Protein AF-R0KQN3-F1 (afdb_monomer)

Foldseek 3Di:
DDDDDDDDDDDDDDDDDDDDDDDDDDDDDPDPDPDPDPDPPPVVVVVVVVVLLVVLVVCLVVLLVCLVVVPPVSVLVLLVDPSNLNNLVVDALVSLQSLLLSLLVCCPPPSNVSSVVSNVSRPVSDPPVPVSVVSNVVPDDPVVVVVVVVVVVVVVVVVVVVVVVVPDDDPDDDD

Organism: Nosema bombycis (strain CQ1 / CVCC 102059) (NCBI:txid578461)

Radius of gyration: 32.46 Å; Cα contacts (8 Å, |Δi|>4): 77; chains: 1; bounding box: 78×90×65 Å

Sequence (175 aa):
MIITQSPLPKTTPYSTFPTYPLPQTLYSTPRPPLSKYGRPTKKTKLQKNANKLEQAKSTLSFLIHSIEKKDKSYISEFLCSTSKMFTLKLLNDSQLNSLGLILVDFLDQPLRIQAIEVLKGIPFHFKNKNVFYDSLKTRVVDISKLLYLKGKLDYLKMTRMNLEKKKEPKVVINE

Mean predicted aligned error: 17.7 Å

Solvent-accessible surface area (backbone atoms only — not comparable to full-atom values): 11134 Å² total; per-residue (Å²): 140,83,85,82,81,82,83,82,85,82,83,78,81,83,83,80,78,85,84,77,82,80,86,89,74,92,77,93,68,86,76,76,82,93,76,86,74,82,71,80,53,72,67,61,60,53,53,55,50,51,56,35,46,54,57,17,59,73,47,38,66,60,50,52,53,27,51,76,69,63,38,62,69,62,50,53,55,46,55,70,41,94,32,42,74,54,33,56,74,72,53,52,53,71,56,50,43,53,43,49,59,55,39,59,66,32,58,85,39,97,56,21,67,44,32,50,57,53,50,70,74,44,72,91,50,49,87,63,54,63,67,54,50,53,60,49,57,78,65,63,69,63,60,67,61,52,52,51,51,50,50,54,53,52,50,52,53,53,52,50,54,57,54,56,69,72,62,66,79,81,80,78,82,82,132

Secondary structure (DSSP, 8-state):
----PPPPPPPPPPPPPP-PPPP------PPPP--SS-PPPHHHHHHHHHHHHHHHHHHHHHHHHHHHHT-HHHHHHHHH-TTHHHHHTTS-HHHHHHHHHHHHHGGGSTTHHHHHHHHHHSGGG-S-HHHHHHHHHTT---HHHHHHHHHHHHHHHHHHHHHHGGG--------

pLDDT: mean 73.42, std 16.5, range [42.75, 93.44]

Structure (mmCIF, N/CA/C/O backbone):
data_AF-R0KQN3-F1
#
_entry.id   AF-R0KQN3-F1
#
loop_
_atom_site.group_PDB
_atom_site.id
_atom_site.type_symbol
_atom_site.label_atom_id
_atom_site.label_alt_id
_atom_site.label_comp_id
_atom_site.label_asym_id
_atom_site.label_entity_id
_atom_site.label_seq_id
_atom_site.pdbx_PDB_ins_code
_atom_site.Cartn_x
_atom_site.Cartn_y
_atom_site.Cartn_z
_atom_site.occupancy
_atom_site.B_iso_or_equiv
_atom_site.auth_seq_id
_atom_site.auth_comp_id
_atom_site.auth_asym_id
_atom_site.auth_atom_id
_atom_site.pdbx_PDB_model_num
ATOM 1 N N . MET A 1 1 ? 59.937 -50.076 -15.106 1.00 44.56 1 MET A N 1
ATOM 2 C CA . MET A 1 1 ? 59.138 -48.865 -14.823 1.00 44.56 1 MET A CA 1
ATOM 3 C C . MET A 1 1 ? 59.570 -48.334 -13.470 1.00 44.56 1 MET A C 1
ATOM 5 O O . MET A 1 1 ? 59.281 -48.963 -12.464 1.00 44.56 1 MET A O 1
ATOM 9 N N . ILE A 1 2 ? 60.363 -47.265 -13.461 1.00 44.47 2 ILE A N 1
ATOM 10 C CA . ILE A 1 2 ? 60.906 -46.654 -12.243 1.00 44.47 2 ILE A CA 1
ATOM 11 C C . ILE A 1 2 ? 60.006 -45.461 -11.918 1.00 44.47 2 ILE A C 1
ATOM 13 O O . ILE A 1 2 ? 59.868 -44.558 -12.738 1.00 44.47 2 ILE A O 1
ATOM 17 N N . ILE A 1 3 ? 59.348 -45.498 -10.759 1.00 45.25 3 ILE A N 1
ATOM 18 C CA . ILE A 1 3 ? 58.466 -44.433 -10.275 1.00 45.25 3 ILE A CA 1
ATOM 19 C C . ILE A 1 3 ? 59.346 -43.403 -9.562 1.00 45.25 3 ILE A C 1
ATOM 21 O O . ILE A 1 3 ? 59.789 -43.618 -8.437 1.00 45.25 3 ILE A O 1
ATOM 25 N N . THR A 1 4 ? 59.628 -42.292 -10.234 1.00 44.94 4 THR A N 1
ATOM 26 C CA . THR A 1 4 ? 60.283 -41.117 -9.651 1.00 44.94 4 THR A CA 1
ATOM 27 C C . THR A 1 4 ? 59.285 -40.361 -8.774 1.00 44.94 4 THR A C 1
ATOM 29 O O . THR A 1 4 ? 58.346 -39.755 -9.288 1.00 44.94 4 THR A O 1
ATOM 32 N N . GLN A 1 5 ? 59.475 -40.402 -7.454 1.00 47.34 5 GLN A N 1
ATOM 33 C CA . GLN A 1 5 ? 58.756 -39.545 -6.509 1.00 47.34 5 GLN A CA 1
ATOM 34 C C . GLN A 1 5 ? 59.439 -38.173 -6.436 1.00 47.34 5 GLN A C 1
ATOM 36 O O . GLN A 1 5 ? 60.619 -38.073 -6.105 1.00 47.34 5 GLN A O 1
ATOM 41 N N . SER A 1 6 ? 58.692 -37.118 -6.754 1.00 51.62 6 SER A N 1
ATOM 42 C CA . SER A 1 6 ? 59.126 -35.724 -6.616 1.00 51.62 6 SER A CA 1
ATOM 43 C C . SER A 1 6 ? 59.082 -35.287 -5.142 1.00 51.62 6 SER A C 1
ATOM 45 O O . SER A 1 6 ? 58.077 -35.544 -4.477 1.00 51.62 6 SER A O 1
ATOM 47 N N . PRO A 1 7 ? 60.109 -34.603 -4.606 1.00 54.81 7 PRO A N 1
ATOM 48 C CA . PRO A 1 7 ? 60.093 -34.131 -3.223 1.00 54.81 7 PRO A CA 1
ATOM 49 C C . PRO A 1 7 ? 59.235 -32.863 -3.042 1.00 54.81 7 PRO A C 1
ATOM 51 O O . PRO A 1 7 ? 59.267 -31.948 -3.866 1.00 54.81 7 PRO A O 1
ATOM 54 N N . LEU A 1 8 ? 58.488 -32.810 -1.932 1.00 51.44 8 LEU A N 1
ATOM 55 C CA . LEU A 1 8 ? 57.678 -31.665 -1.489 1.00 51.44 8 LEU A CA 1
ATOM 56 C C . LEU A 1 8 ? 58.532 -30.397 -1.244 1.00 51.44 8 LEU A C 1
ATOM 58 O O . LEU A 1 8 ? 59.645 -30.502 -0.718 1.00 51.44 8 LEU A O 1
ATOM 62 N N . PRO A 1 9 ? 58.006 -29.189 -1.530 1.00 50.91 9 PRO A N 1
ATOM 63 C CA . PRO A 1 9 ? 58.701 -27.938 -1.250 1.00 50.91 9 PRO A CA 1
ATOM 64 C C . PRO A 1 9 ? 58.710 -27.605 0.251 1.00 50.91 9 PRO A C 1
ATOM 66 O O . PRO A 1 9 ? 57.702 -27.706 0.949 1.00 50.91 9 PRO A O 1
ATOM 69 N N . LYS A 1 10 ? 59.883 -27.181 0.732 1.00 48.69 10 LYS A N 1
ATOM 70 C CA . LYS A 1 10 ? 60.152 -26.752 2.110 1.00 48.69 10 LYS A CA 1
ATOM 71 C C . LYS A 1 10 ? 59.425 -25.436 2.418 1.00 48.69 10 LYS A C 1
ATOM 73 O O . LYS A 1 10 ? 59.572 -24.462 1.685 1.00 48.69 10 LYS A O 1
ATOM 78 N N . THR A 1 11 ? 58.683 -25.400 3.521 1.00 50.06 11 THR A N 1
ATOM 79 C CA . THR A 1 11 ? 58.037 -24.199 4.070 1.00 50.06 11 THR A CA 1
ATOM 80 C C . THR A 1 11 ? 59.083 -23.221 4.607 1.00 50.06 11 THR A C 1
ATOM 82 O O . THR A 1 11 ? 59.872 -23.578 5.483 1.00 50.06 11 THR A O 1
ATOM 85 N N . THR A 1 12 ? 59.087 -21.989 4.105 1.00 51.38 12 THR A N 1
ATOM 86 C CA . THR A 1 12 ? 59.878 -20.876 4.646 1.00 51.38 12 THR A CA 1
ATOM 87 C C . THR A 1 12 ? 59.243 -20.330 5.934 1.00 51.38 12 THR A C 1
ATOM 89 O O . THR A 1 12 ? 58.015 -20.259 6.025 1.00 51.38 12 THR A O 1
ATOM 92 N N . PRO A 1 13 ? 60.036 -19.944 6.951 1.00 45.69 13 PRO A N 1
ATOM 93 C CA . PRO A 1 13 ? 59.510 -19.319 8.158 1.00 45.69 13 PRO A CA 1
ATOM 94 C C . PRO A 1 13 ? 59.089 -17.867 7.890 1.00 45.69 13 PRO A C 1
ATOM 96 O O . PRO A 1 13 ? 59.694 -17.155 7.089 1.00 45.69 13 PRO A O 1
ATOM 99 N N . TYR A 1 14 ? 58.020 -17.461 8.572 1.00 46.28 14 TYR A N 1
ATOM 100 C CA . TYR A 1 14 ? 57.364 -16.162 8.481 1.00 46.28 14 TYR A CA 1
ATOM 101 C C . TYR A 1 14 ? 58.333 -14.976 8.607 1.00 46.28 14 TYR A C 1
ATOM 103 O O . TYR A 1 14 ? 59.143 -14.899 9.526 1.00 46.28 14 TYR A O 1
ATOM 111 N N . SER A 1 15 ? 58.175 -14.032 7.679 1.00 44.94 15 SER A N 1
ATOM 112 C CA . SER A 1 15 ? 58.822 -12.722 7.642 1.00 44.94 15 SER A CA 1
ATOM 113 C C . SER A 1 15 ? 58.489 -11.897 8.888 1.00 44.94 15 SER A C 1
ATOM 115 O O . SER A 1 15 ? 57.332 -11.558 9.133 1.00 44.94 15 SER A O 1
ATOM 117 N N . THR A 1 16 ? 59.520 -11.532 9.643 1.00 52.59 16 THR A N 1
ATOM 118 C CA . THR A 1 16 ? 59.481 -10.597 10.771 1.00 52.59 16 THR A CA 1
ATOM 119 C C . THR A 1 16 ? 59.145 -9.188 10.268 1.00 52.59 16 THR A C 1
ATOM 121 O O . THR A 1 16 ? 59.894 -8.614 9.480 1.00 52.59 16 THR A O 1
ATOM 124 N N . PHE A 1 17 ? 58.022 -8.611 10.702 1.00 46.03 17 PHE A N 1
ATOM 125 C CA . PHE A 1 17 ? 57.720 -7.195 10.463 1.00 46.03 17 PHE A CA 1
ATOM 126 C C . PHE A 1 17 ? 58.589 -6.312 11.380 1.00 46.03 17 PHE A C 1
ATOM 128 O O . PHE A 1 17 ? 58.683 -6.612 12.572 1.00 46.03 17 PHE A O 1
ATOM 135 N N . PRO A 1 18 ? 59.202 -5.220 10.888 1.00 45.56 18 PRO A N 1
ATOM 136 C CA . PRO A 1 18 ? 59.882 -4.269 11.758 1.00 45.56 18 PRO A CA 1
ATOM 137 C C . PRO A 1 18 ? 58.861 -3.424 12.537 1.00 45.56 18 PRO A C 1
ATOM 139 O O . PRO A 1 18 ? 58.017 -2.740 11.957 1.00 45.56 18 PRO A O 1
ATOM 142 N N . THR A 1 19 ? 58.952 -3.459 13.867 1.00 47.12 19 THR A N 1
ATOM 143 C CA . THR A 1 19 ? 58.223 -2.564 14.776 1.00 47.12 19 THR A CA 1
ATOM 144 C C . THR A 1 19 ? 58.870 -1.182 14.742 1.00 47.12 19 THR A C 1
ATOM 146 O O . THR A 1 19 ? 59.984 -1.005 15.231 1.00 47.12 19 THR A O 1
ATOM 149 N N . TYR A 1 20 ? 58.178 -0.189 14.187 1.00 54.19 20 TYR A N 1
ATOM 150 C CA . TYR A 1 20 ? 58.594 1.210 14.291 1.00 54.19 20 TYR A CA 1
ATOM 151 C C . TYR A 1 20 ? 58.134 1.799 15.635 1.00 54.19 20 TYR A C 1
ATOM 153 O O . TYR A 1 20 ? 56.967 1.622 15.998 1.00 54.19 20 TYR A O 1
ATOM 161 N N . PRO A 1 21 ? 58.989 2.520 16.381 1.00 50.16 21 PRO A N 1
ATOM 162 C CA . PRO A 1 21 ? 58.546 3.257 17.556 1.00 50.16 21 PRO A CA 1
ATOM 163 C C . PRO A 1 21 ? 57.739 4.494 17.129 1.00 50.16 21 PRO A C 1
ATOM 165 O O . PRO A 1 21 ? 58.134 5.226 16.221 1.00 50.16 21 PRO A O 1
ATOM 168 N N . LEU A 1 22 ? 56.602 4.732 17.790 1.00 53.69 22 LEU A N 1
ATOM 169 C CA . LEU A 1 22 ? 55.802 5.943 17.589 1.00 53.69 22 LEU A CA 1
ATOM 170 C C . LEU A 1 22 ? 56.561 7.186 18.099 1.00 53.69 22 LEU A C 1
ATOM 172 O O . LEU A 1 22 ? 57.018 7.175 19.246 1.00 53.69 22 LEU A O 1
ATOM 176 N N . PRO A 1 23 ? 56.641 8.283 17.322 1.00 42.75 23 PRO A N 1
ATOM 177 C CA . PRO A 1 23 ? 57.197 9.542 17.804 1.00 42.75 23 PRO A CA 1
ATOM 178 C C . PRO A 1 23 ? 56.279 10.173 18.859 1.00 42.75 23 PRO A C 1
ATOM 180 O O . PRO A 1 23 ? 55.103 10.434 18.603 1.00 42.75 23 PRO A O 1
ATOM 183 N N . GLN A 1 24 ? 56.824 10.452 20.041 1.00 53.06 24 GLN A N 1
ATOM 184 C CA . GLN A 1 24 ? 56.185 11.287 21.055 1.00 53.06 24 GLN A CA 1
ATOM 185 C C . GLN A 1 24 ? 56.569 12.751 20.825 1.00 53.06 24 GLN A C 1
ATOM 187 O O . GLN A 1 24 ? 57.583 13.207 21.344 1.00 53.06 24 GLN A O 1
ATOM 192 N N . THR A 1 25 ? 55.759 13.510 20.084 1.00 48.34 25 THR A N 1
ATOM 193 C CA . THR A 1 25 ? 55.840 14.980 20.103 1.00 48.34 25 THR A CA 1
ATOM 194 C C . THR A 1 25 ? 54.455 15.634 20.119 1.00 48.34 25 THR A C 1
ATOM 196 O O . THR A 1 25 ? 53.719 15.688 19.140 1.00 48.34 25 THR A O 1
ATOM 199 N N . LEU A 1 26 ? 54.102 16.093 21.321 1.00 48.09 26 LEU A N 1
ATOM 200 C CA . LEU A 1 26 ? 53.519 17.396 21.660 1.00 48.09 26 LEU A CA 1
ATOM 201 C C . LEU A 1 26 ? 52.944 18.244 20.507 1.00 48.09 26 LEU A C 1
ATOM 203 O O . LEU A 1 26 ? 53.679 18.999 19.884 1.00 48.09 26 LEU A O 1
ATOM 207 N N . TYR A 1 27 ? 51.613 18.279 20.389 1.00 47.81 27 TYR A N 1
ATOM 208 C CA . TYR A 1 27 ? 50.883 19.527 20.131 1.00 47.81 27 TYR A CA 1
ATOM 209 C C . TYR A 1 27 ? 49.600 19.564 20.966 1.00 47.81 27 TYR A C 1
ATOM 211 O O . TYR A 1 27 ? 48.569 18.981 20.633 1.00 47.81 27 TYR A O 1
ATOM 219 N N . SER A 1 28 ? 49.690 20.293 22.077 1.00 53.44 28 SER A N 1
ATOM 220 C CA . SER A 1 28 ? 48.554 20.866 22.788 1.00 53.44 28 SER A CA 1
ATOM 221 C C . SER A 1 28 ? 47.890 21.882 21.851 1.00 53.44 28 SER A C 1
ATOM 223 O O . SER A 1 28 ? 48.387 22.993 21.672 1.00 53.44 28 SER A O 1
ATOM 225 N N . THR A 1 29 ? 46.774 21.501 21.238 1.00 59.06 29 THR A N 1
ATOM 226 C CA . THR A 1 29 ? 45.811 22.456 20.683 1.00 59.06 29 THR A CA 1
ATOM 227 C C . THR A 1 29 ? 44.556 22.403 21.553 1.00 59.06 29 THR A C 1
ATOM 229 O O . THR A 1 29 ? 44.010 21.315 21.763 1.00 59.06 29 THR A O 1
ATOM 232 N N . PRO A 1 30 ? 44.097 23.532 22.125 1.00 57.56 30 PRO A N 1
ATOM 233 C CA . PRO A 1 30 ? 42.879 23.537 22.916 1.00 57.56 30 PRO A CA 1
ATOM 234 C C . PRO A 1 30 ? 41.704 23.159 22.016 1.00 57.56 30 PRO A C 1
ATOM 236 O O . PRO A 1 30 ? 41.389 23.827 21.031 1.00 57.56 30 PRO A O 1
ATOM 239 N N . ARG A 1 31 ? 41.068 22.037 22.356 1.00 57.47 31 ARG A N 1
ATOM 240 C CA . ARG A 1 31 ? 39.866 21.542 21.692 1.00 57.47 31 ARG A CA 1
ATOM 241 C C . ARG A 1 31 ? 38.774 22.612 21.839 1.00 57.47 31 ARG A C 1
ATOM 243 O O . ARG A 1 31 ? 38.462 22.973 22.976 1.00 57.47 31 ARG A O 1
ATOM 250 N N . PRO A 1 32 ? 38.177 23.128 20.751 1.00 56.91 32 PRO A N 1
ATOM 251 C CA . PRO A 1 32 ? 37.078 24.074 20.876 1.00 56.91 32 PRO A CA 1
ATOM 252 C C . PRO A 1 32 ? 35.914 23.410 21.634 1.00 56.91 32 PRO A C 1
ATOM 254 O O . PRO A 1 32 ? 35.665 22.212 21.442 1.00 56.91 32 PRO A O 1
ATOM 257 N N . PRO A 1 33 ? 35.197 24.142 22.506 1.00 55.44 33 PRO A N 1
ATOM 258 C CA . PRO A 1 33 ? 34.088 23.576 23.256 1.00 55.44 33 PRO A CA 1
ATOM 259 C C . PRO A 1 33 ? 33.000 23.083 22.295 1.00 55.44 33 PRO A C 1
ATOM 261 O O . PRO A 1 33 ? 32.442 23.835 21.494 1.00 55.44 33 PRO A O 1
ATOM 264 N N . LEU A 1 34 ? 32.685 21.792 22.394 1.00 55.81 34 LEU A N 1
ATOM 265 C CA . LEU A 1 34 ? 31.550 21.136 21.744 1.00 55.81 34 LEU A CA 1
ATOM 266 C C . LEU A 1 34 ? 30.230 21.655 22.350 1.00 55.81 34 LEU A C 1
ATOM 268 O O . LEU A 1 34 ? 29.584 20.948 23.117 1.00 55.81 34 LEU A O 1
ATOM 272 N N . SER A 1 35 ? 29.815 22.888 22.045 1.00 56.53 35 SER A N 1
ATOM 273 C CA . SER A 1 35 ? 28.540 23.439 22.550 1.00 56.53 35 SER A CA 1
ATOM 274 C C . SER A 1 35 ? 27.641 24.106 21.504 1.00 56.53 35 SER A C 1
ATOM 276 O O . SER A 1 35 ? 26.707 24.816 21.865 1.00 56.53 35 SER A O 1
ATOM 278 N N . LYS A 1 36 ? 27.832 23.836 20.204 1.00 52.47 36 LYS A N 1
ATOM 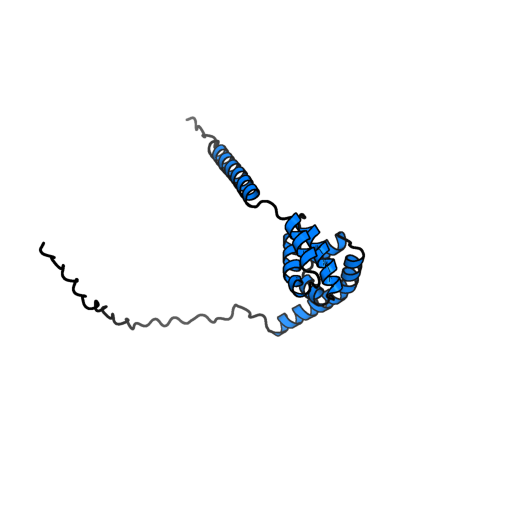279 C CA . LYS A 1 36 ? 26.934 24.345 19.139 1.00 52.47 36 LYS A CA 1
ATOM 280 C C . LYS A 1 36 ? 26.079 23.302 18.415 1.00 52.47 36 LYS A C 1
ATOM 282 O O . LYS A 1 36 ? 25.416 23.635 17.440 1.00 52.47 36 LYS A O 1
ATOM 287 N N . TYR A 1 37 ? 25.986 22.081 18.936 1.00 52.69 37 TYR A N 1
ATOM 288 C CA . TYR A 1 37 ? 24.944 21.140 18.520 1.00 52.69 37 TYR A CA 1
ATOM 289 C C . TYR A 1 37 ? 23.978 20.934 19.679 1.00 52.69 37 TYR A C 1
ATOM 291 O O . TYR A 1 37 ? 24.197 20.095 20.552 1.00 52.69 37 TYR A O 1
ATOM 299 N N . GLY A 1 38 ? 22.917 21.742 19.708 1.00 46.56 38 GLY A N 1
ATOM 300 C CA . GLY A 1 38 ? 21.814 21.568 20.642 1.00 46.56 38 GLY A CA 1
ATOM 301 C C . GLY A 1 38 ? 21.238 20.163 20.498 1.00 46.56 38 GLY A C 1
ATOM 302 O O . GLY A 1 38 ? 20.501 19.868 19.559 1.00 46.56 38 GLY A O 1
ATOM 303 N N . ARG A 1 39 ? 21.591 19.270 21.426 1.00 46.50 39 ARG A N 1
ATOM 304 C CA . ARG A 1 39 ? 20.954 17.962 21.559 1.00 46.50 39 ARG A CA 1
ATOM 305 C C . ARG A 1 39 ? 19.479 18.240 21.858 1.00 46.50 39 ARG A C 1
ATOM 307 O O . ARG A 1 39 ? 19.208 18.851 22.892 1.00 46.50 39 ARG A O 1
ATOM 314 N N . PRO A 1 40 ? 18.519 17.830 21.009 1.00 49.59 40 PRO A N 1
ATOM 315 C CA . PRO A 1 40 ? 17.113 18.032 21.320 1.00 49.59 40 PRO A CA 1
ATOM 316 C C . PRO A 1 40 ? 16.832 17.346 22.655 1.00 49.59 40 PRO A C 1
ATOM 318 O O . PRO A 1 40 ? 17.065 16.141 22.810 1.00 49.59 40 PRO A O 1
ATOM 321 N N . THR A 1 41 ? 16.415 18.134 23.644 1.00 53.12 41 THR A N 1
ATOM 322 C CA . THR A 1 41 ? 16.169 17.651 24.999 1.00 53.12 41 THR A CA 1
ATOM 323 C C . THR A 1 41 ? 15.074 16.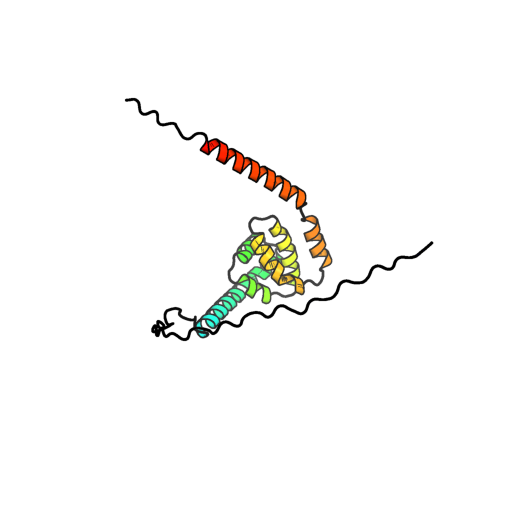584 24.939 1.00 53.12 41 THR A C 1
ATOM 325 O O . THR A 1 41 ? 14.129 16.672 24.151 1.00 53.12 41 THR A O 1
ATOM 328 N N . LYS A 1 42 ? 15.197 15.518 25.744 1.00 56.84 42 LYS A N 1
ATOM 329 C CA . LYS A 1 42 ? 14.241 14.387 25.756 1.00 56.84 42 LYS A CA 1
ATOM 330 C C . LYS A 1 42 ? 12.774 14.850 25.881 1.00 56.84 42 LYS A C 1
ATOM 332 O O . LYS A 1 42 ? 11.888 14.208 25.322 1.00 56.84 42 LYS A O 1
ATOM 337 N N . LYS A 1 43 ? 12.538 15.998 26.530 1.00 54.22 43 LYS A N 1
ATOM 338 C CA . LYS A 1 43 ? 11.222 16.636 26.689 1.00 54.22 43 LYS A CA 1
ATOM 339 C C . LYS A 1 43 ? 10.576 17.036 25.350 1.00 54.22 43 LYS A C 1
ATOM 341 O O . LYS A 1 43 ? 9.389 16.790 25.160 1.00 54.22 43 LYS A O 1
ATOM 346 N N . THR A 1 44 ? 11.341 17.546 24.380 1.00 57.78 44 THR A N 1
ATOM 347 C CA . THR A 1 44 ? 10.804 17.980 23.074 1.00 57.78 44 THR A CA 1
ATOM 348 C C . THR A 1 44 ? 10.393 16.803 22.181 1.00 57.78 44 THR A C 1
ATOM 350 O O . THR A 1 44 ? 9.477 16.930 21.372 1.00 57.78 44 THR A O 1
ATOM 353 N N . LYS A 1 45 ? 11.044 15.636 22.313 1.00 58.78 45 LYS A N 1
ATOM 354 C CA . LYS A 1 45 ? 10.671 14.418 21.563 1.00 58.78 45 LYS A CA 1
ATOM 355 C C . LYS A 1 45 ? 9.366 13.798 22.076 1.00 58.78 45 LYS A C 1
ATOM 357 O O . LYS A 1 45 ? 8.559 13.350 21.269 1.00 58.78 45 LYS A O 1
ATOM 362 N N . LEU A 1 46 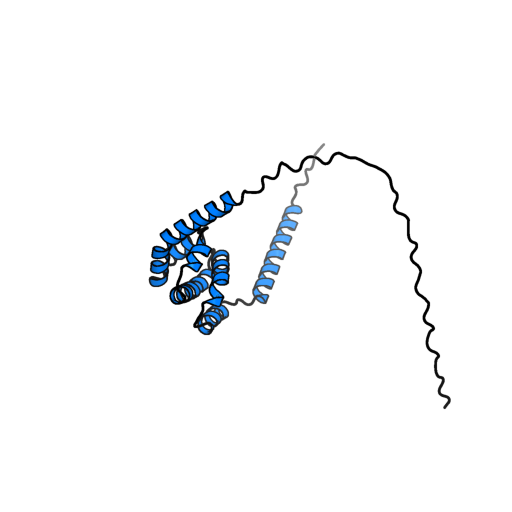? 9.148 13.810 23.392 1.00 63.25 46 LEU A N 1
ATOM 363 C CA . LEU A 1 46 ? 7.916 13.310 24.012 1.00 63.25 46 LEU A CA 1
ATOM 364 C C . LEU A 1 46 ? 6.692 14.152 23.624 1.00 63.25 46 LEU A C 1
ATOM 366 O O . LEU A 1 46 ? 5.687 13.591 23.199 1.00 63.25 46 LEU A O 1
ATOM 370 N N . GLN A 1 47 ? 6.803 15.484 23.669 1.00 63.44 47 GLN A N 1
ATOM 371 C CA . GLN A 1 47 ? 5.710 16.383 23.269 1.00 63.44 47 GLN A CA 1
ATOM 372 C C . GLN A 1 47 ? 5.339 16.234 21.785 1.00 63.44 47 GLN A C 1
ATOM 374 O O . GLN A 1 47 ? 4.162 16.164 21.442 1.00 63.44 47 GLN A O 1
ATOM 379 N N . LYS A 1 48 ? 6.334 16.094 20.894 1.00 63.03 48 LYS A N 1
ATOM 380 C CA . LYS A 1 48 ? 6.082 15.853 19.461 1.00 63.03 48 LYS A CA 1
ATOM 381 C C . LYS A 1 48 ? 5.329 14.543 19.201 1.00 63.03 48 LYS A C 1
ATOM 383 O O . LYS A 1 48 ? 4.523 14.493 18.278 1.00 63.03 48 LYS A O 1
ATOM 388 N N . ASN A 1 49 ? 5.572 13.501 19.994 1.00 68.88 49 ASN A N 1
ATOM 389 C CA . ASN A 1 49 ? 4.862 12.227 19.860 1.00 68.88 49 ASN A CA 1
ATOM 390 C C . ASN A 1 49 ? 3.436 12.293 20.424 1.00 68.88 49 ASN A C 1
ATOM 392 O O . ASN A 1 49 ? 2.538 11.709 19.827 1.00 68.88 49 ASN A O 1
ATOM 396 N N . ALA A 1 50 ? 3.218 13.034 21.515 1.00 72.00 50 ALA A N 1
ATOM 397 C CA . ALA A 1 50 ? 1.885 13.250 22.079 1.00 72.00 50 ALA A CA 1
ATOM 398 C C . ALA A 1 50 ? 0.970 13.998 21.096 1.00 72.00 50 ALA A C 1
ATOM 400 O O . ALA A 1 50 ? -0.130 13.536 20.811 1.00 72.00 50 ALA A O 1
ATOM 401 N N . ASN A 1 51 ? 1.467 15.075 20.476 1.00 77.56 51 ASN A N 1
ATOM 402 C CA . ASN A 1 51 ? 0.693 15.834 19.488 1.00 77.56 51 ASN A CA 1
ATOM 403 C C . ASN A 1 51 ? 0.319 14.978 18.265 1.00 77.56 51 ASN A C 1
ATOM 405 O O . ASN A 1 51 ? -0.802 15.055 17.770 1.00 77.56 51 ASN A O 1
ATOM 409 N N . LYS A 1 52 ? 1.235 14.116 17.799 1.00 77.00 52 LYS A N 1
ATOM 410 C CA . LYS A 1 52 ? 0.956 13.178 16.698 1.00 77.00 52 LYS A CA 1
ATOM 411 C C . LYS A 1 52 ? -0.062 12.105 17.071 1.00 77.00 52 LYS A C 1
ATOM 413 O O . LYS A 1 52 ? -0.814 11.675 16.203 1.00 77.00 52 LYS A O 1
ATOM 418 N N . LEU A 1 53 ? -0.075 11.662 18.327 1.00 80.12 53 LEU A N 1
ATOM 419 C CA . LEU A 1 53 ? -1.034 10.675 18.815 1.00 80.12 53 LEU A CA 1
ATOM 420 C C . LEU A 1 53 ? -2.443 11.267 18.917 1.00 80.12 53 LEU A C 1
ATOM 422 O O . LEU A 1 53 ? -3.394 10.629 18.483 1.00 80.12 53 LEU A O 1
ATOM 426 N N . GLU A 1 54 ? -2.579 12.489 19.429 1.00 79.94 54 GLU A N 1
ATOM 427 C CA . GLU A 1 54 ? -3.874 13.178 19.482 1.00 79.94 54 GLU A CA 1
ATOM 428 C C . GLU A 1 54 ? -4.422 13.455 18.076 1.00 79.94 54 GLU A C 1
ATOM 430 O O . GLU A 1 54 ? -5.583 13.166 17.791 1.00 79.94 54 GLU A O 1
ATOM 435 N N . GLN A 1 55 ? -3.562 13.877 17.144 1.00 79.75 55 GLN A N 1
ATOM 436 C CA . GLN A 1 55 ? -3.935 14.014 15.734 1.00 79.75 55 GLN A CA 1
ATOM 437 C C . GLN A 1 55 ? -4.303 12.668 15.079 1.00 79.75 55 GLN A C 1
ATOM 439 O O . GLN A 1 55 ? -5.162 12.604 14.200 1.00 79.75 55 GLN A O 1
ATOM 444 N N . ALA A 1 56 ? -3.661 11.570 15.485 1.00 80.00 56 ALA A N 1
ATOM 445 C CA . ALA A 1 56 ? -4.008 10.233 15.008 1.00 80.00 56 ALA A CA 1
ATOM 446 C C . ALA A 1 56 ? -5.386 9.786 15.518 1.00 80.00 56 ALA A C 1
ATOM 448 O O . ALA A 1 56 ? -6.151 9.206 14.754 1.00 80.00 56 ALA A O 1
ATOM 449 N N . LYS A 1 57 ? -5.728 10.089 16.776 1.00 82.19 57 LYS A N 1
ATOM 450 C CA . LYS A 1 57 ? -7.044 9.777 17.350 1.00 82.19 57 LYS A CA 1
ATOM 451 C C . LYS A 1 57 ? -8.166 10.571 16.687 1.00 82.19 57 LYS A C 1
ATOM 453 O O . LYS A 1 57 ? -9.203 9.991 16.384 1.00 82.19 57 LYS A O 1
ATOM 458 N N . SER A 1 58 ? -7.959 11.863 16.423 1.00 84.06 58 SER A N 1
ATOM 459 C CA . SER A 1 58 ? -8.987 12.706 15.795 1.00 84.06 58 SER A CA 1
ATOM 460 C C . SER A 1 58 ? -9.312 12.288 14.357 1.00 84.06 58 SER A C 1
ATOM 462 O O . SER A 1 58 ? -10.442 12.449 13.907 1.00 84.06 58 SER A O 1
ATOM 464 N N . THR A 1 59 ? -8.340 11.713 13.645 1.00 84.56 59 THR A N 1
ATOM 465 C CA . THR A 1 59 ? -8.488 11.262 12.249 1.00 84.56 59 THR A CA 1
ATOM 466 C C . THR A 1 59 ? -8.882 9.788 12.114 1.00 84.56 59 THR A C 1
ATOM 468 O O . THR A 1 59 ? -9.218 9.341 11.017 1.00 84.56 59 THR A O 1
ATOM 471 N N . LEU A 1 60 ? -8.880 9.027 13.214 1.00 88.81 60 LEU A N 1
ATOM 472 C CA . LEU A 1 60 ? -9.117 7.583 13.213 1.00 88.81 60 LEU A CA 1
ATOM 473 C C . LEU A 1 60 ? -10.534 7.214 12.758 1.00 88.81 60 LEU A C 1
ATOM 475 O O . LEU A 1 60 ? -10.689 6.332 11.919 1.00 88.81 60 LEU A O 1
ATOM 479 N N . SER A 1 61 ? -11.560 7.888 13.284 1.00 89.06 61 SER A N 1
ATOM 480 C CA . SER A 1 61 ? -12.965 7.604 12.948 1.00 89.06 61 SER A CA 1
ATOM 481 C C . SER A 1 61 ? -13.246 7.808 11.459 1.00 89.06 61 SER A C 1
ATOM 483 O O . SER A 1 61 ? -13.868 6.962 10.819 1.00 89.06 61 SER A O 1
ATOM 485 N N . PHE A 1 62 ? -12.713 8.888 10.886 1.00 89.44 62 PHE A N 1
ATOM 486 C CA . PHE A 1 62 ? -12.819 9.173 9.459 1.00 89.44 62 PHE A CA 1
ATOM 487 C C . PHE A 1 62 ? -12.082 8.143 8.605 1.00 89.44 62 PHE A C 1
ATOM 489 O O . PHE A 1 62 ? -12.608 7.716 7.578 1.00 89.44 62 PHE A O 1
ATOM 496 N N . LEU A 1 63 ? -10.892 7.701 9.028 1.00 90.56 63 LEU A N 1
ATOM 497 C CA . LEU A 1 63 ? -10.15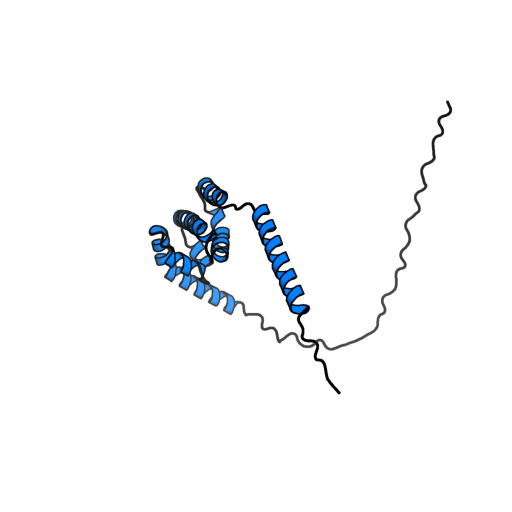7 6.655 8.320 1.00 90.56 63 LEU A CA 1
ATOM 498 C C . LEU A 1 63 ? -10.926 5.330 8.322 1.00 90.56 63 LEU A C 1
ATOM 500 O O . LEU A 1 63 ? -11.038 4.700 7.276 1.00 90.56 63 LEU A O 1
ATOM 504 N N . ILE A 1 64 ? -11.482 4.927 9.467 1.00 92.38 64 ILE A N 1
ATOM 505 C CA . ILE A 1 64 ? -12.292 3.706 9.584 1.00 92.38 64 ILE A CA 1
ATOM 506 C C . ILE A 1 64 ? -13.480 3.767 8.622 1.00 92.38 64 ILE A C 1
ATOM 508 O O . ILE A 1 64 ? -13.652 2.869 7.800 1.00 92.38 64 ILE A O 1
ATOM 512 N N . HIS A 1 65 ? -14.232 4.868 8.653 1.00 92.12 65 HIS A N 1
ATOM 513 C CA . HIS A 1 65 ? -15.368 5.082 7.757 1.00 92.12 65 HIS A CA 1
ATOM 514 C C . HIS A 1 65 ? -14.962 5.057 6.278 1.00 92.12 65 HIS A C 1
ATOM 516 O O . HIS A 1 65 ? -15.658 4.496 5.432 1.00 92.12 65 HIS A O 1
ATOM 522 N N . SER A 1 66 ? -13.798 5.621 5.957 1.00 91.12 66 SER A N 1
ATOM 523 C CA . SER A 1 66 ? -13.255 5.632 4.594 1.00 91.12 66 SER A CA 1
ATOM 524 C C . SER A 1 66 ? -12.830 4.240 4.127 1.00 91.12 66 SER A C 1
ATOM 526 O O . SER A 1 66 ? -13.013 3.908 2.959 1.00 91.12 66 SER A O 1
ATOM 528 N N . ILE A 1 67 ? -12.307 3.400 5.026 1.00 91.50 67 ILE A N 1
ATOM 529 C CA . ILE A 1 67 ? -11.988 1.996 4.737 1.00 91.50 67 ILE A CA 1
ATOM 530 C C . ILE A 1 67 ? -13.272 1.210 4.452 1.00 91.50 67 ILE A C 1
ATOM 532 O O . ILE A 1 67 ? -13.321 0.454 3.483 1.00 91.50 67 ILE A O 1
ATOM 536 N N . GLU A 1 68 ? -14.317 1.411 5.256 1.00 90.50 68 GLU A N 1
ATOM 537 C CA . GLU A 1 68 ? -15.613 0.742 5.088 1.00 90.50 68 GLU A CA 1
ATOM 538 C C . GLU A 1 68 ? -16.293 1.133 3.773 1.00 90.50 68 GLU A C 1
ATOM 540 O O . GLU A 1 68 ? -16.764 0.269 3.031 1.00 90.50 68 GLU A O 1
ATOM 545 N N . LYS A 1 69 ? -16.273 2.427 3.435 1.00 91.81 69 LYS A N 1
ATOM 546 C CA . LYS A 1 69 ? -16.816 2.944 2.172 1.00 91.81 69 LYS A CA 1
ATOM 547 C C . LYS A 1 69 ? -15.887 2.778 0.969 1.00 91.81 69 LYS A C 1
ATOM 549 O O . LYS A 1 69 ? -16.306 3.066 -0.150 1.00 91.81 69 LYS A O 1
ATOM 554 N N . LYS A 1 70 ? -14.651 2.311 1.176 1.00 87.50 70 LYS A N 1
ATOM 555 C CA . LYS A 1 70 ? -13.589 2.239 0.157 1.00 87.50 70 LYS A CA 1
ATOM 556 C C . LYS A 1 70 ? -13.341 3.585 -0.543 1.00 87.50 70 LYS A C 1
ATOM 558 O O . LYS A 1 70 ? -13.075 3.629 -1.745 1.00 87.50 70 LYS A O 1
ATOM 563 N N . ASP A 1 71 ? -13.425 4.681 0.207 1.00 90.38 71 ASP A N 1
ATOM 564 C CA . ASP A 1 71 ? -13.218 6.029 -0.319 1.00 90.38 71 ASP A CA 1
ATOM 565 C C . ASP A 1 71 ? -11.727 6.285 -0.586 1.00 90.38 71 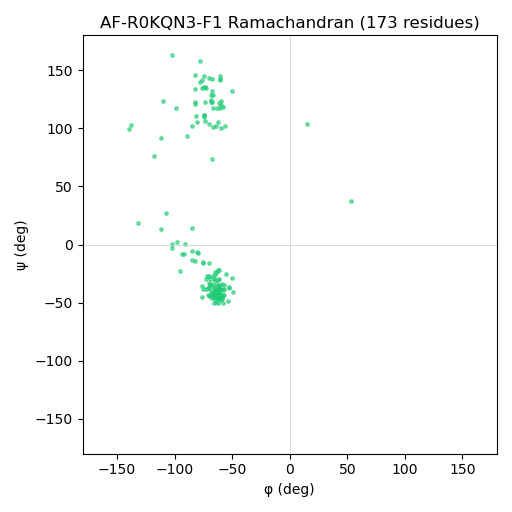ASP A C 1
ATOM 567 O O . ASP A 1 71 ? -10.917 6.468 0.327 1.00 90.38 71 ASP A O 1
ATOM 571 N N . LYS A 1 72 ? -11.355 6.300 -1.869 1.00 87.75 72 LYS A N 1
ATOM 572 C CA . LYS A 1 72 ? -9.968 6.497 -2.307 1.00 87.75 72 LYS A CA 1
ATOM 573 C C . LYS A 1 72 ? -9.467 7.921 -2.049 1.00 87.75 72 LYS A C 1
ATOM 575 O O . LYS A 1 72 ? -8.274 8.093 -1.806 1.00 87.75 72 LYS A O 1
ATOM 580 N N . SER A 1 73 ? -10.341 8.925 -2.057 1.00 88.94 73 SER A N 1
ATOM 581 C CA . SER A 1 73 ? -9.944 10.323 -1.856 1.00 88.94 73 SER A CA 1
ATOM 582 C C . SER A 1 73 ? -9.411 10.524 -0.442 1.00 88.94 73 SER A C 1
ATOM 584 O O . SER A 1 73 ? -8.284 10.981 -0.256 1.00 88.94 73 SER A O 1
ATOM 586 N N . TYR A 1 74 ? -10.157 10.064 0.559 1.00 88.62 74 TYR A N 1
ATOM 587 C CA . TYR A 1 74 ? -9.757 10.211 1.957 1.00 88.62 74 TYR A CA 1
ATOM 588 C C . TYR A 1 74 ? -8.551 9.328 2.321 1.00 88.62 74 TYR A C 1
ATOM 590 O O . TYR A 1 74 ? -7.682 9.716 3.103 1.00 88.62 74 TYR A O 1
ATOM 598 N N . ILE A 1 75 ? -8.437 8.147 1.702 1.00 90.19 75 ILE A N 1
ATOM 599 C CA . ILE A 1 75 ? -7.258 7.282 1.861 1.00 90.19 75 ILE A CA 1
ATOM 600 C C . ILE A 1 75 ? -6.008 7.948 1.271 1.00 90.19 75 ILE A C 1
ATOM 602 O O . ILE A 1 75 ? -4.928 7.850 1.856 1.00 90.19 75 ILE A O 1
ATOM 606 N N . SER A 1 76 ? -6.137 8.671 0.156 1.00 90.19 76 SER A N 1
ATOM 607 C CA . SER A 1 76 ? -5.022 9.421 -0.430 1.00 90.19 76 SER A CA 1
ATOM 608 C C . SER A 1 76 ? -4.532 10.548 0.489 1.00 90.19 76 SER A C 1
ATOM 610 O O . SER A 1 76 ? -3.324 10.724 0.664 1.00 90.19 76 SER A O 1
ATOM 612 N N . GLU A 1 77 ? -5.453 11.243 1.160 1.00 90.31 77 GLU A N 1
ATOM 613 C CA . GLU A 1 77 ? -5.132 12.263 2.158 1.00 90.31 77 GLU A CA 1
ATOM 614 C C . GLU A 1 77 ? -4.432 11.646 3.378 1.00 90.31 77 GLU A C 1
ATOM 616 O O . GLU A 1 77 ? -3.386 12.126 3.825 1.00 90.31 77 GLU A O 1
ATOM 621 N N . PHE A 1 78 ? -4.939 10.506 3.856 1.00 90.81 78 PHE A N 1
ATOM 622 C CA . PHE A 1 78 ? -4.312 9.736 4.925 1.00 90.81 78 PHE A CA 1
ATOM 623 C C . PHE A 1 78 ? -2.865 9.330 4.592 1.00 90.81 78 PHE A C 1
ATOM 625 O O . PHE A 1 78 ? -1.977 9.469 5.437 1.00 90.81 78 PHE A O 1
ATOM 632 N N . LEU A 1 79 ? -2.593 8.879 3.363 1.00 89.69 79 LEU A N 1
ATOM 633 C CA . LEU A 1 79 ? -1.246 8.486 2.923 1.00 89.69 79 LEU A CA 1
ATOM 634 C C . LEU A 1 79 ? -0.230 9.639 2.974 1.00 89.69 79 LEU A C 1
ATOM 636 O O . LEU A 1 79 ? 0.966 9.407 3.204 1.00 89.69 79 LEU A O 1
ATOM 640 N N . CYS A 1 80 ? -0.704 10.871 2.795 1.00 89.38 80 CYS A N 1
ATOM 641 C CA . CYS A 1 80 ? 0.092 12.093 2.883 1.00 89.38 80 CYS A CA 1
ATOM 642 C C . CYS A 1 80 ? 0.282 12.593 4.327 1.00 89.38 80 CYS A C 1
ATOM 644 O O . CYS A 1 80 ? 1.160 13.422 4.575 1.00 89.38 80 CYS A O 1
ATOM 646 N N . SER A 1 81 ? -0.484 12.083 5.295 1.00 88.19 81 SER A N 1
ATOM 647 C CA . SER A 1 81 ? -0.416 12.532 6.687 1.00 88.19 81 SER A CA 1
ATOM 648 C C . SER A 1 81 ? 0.902 12.162 7.380 1.00 88.19 81 SER A C 1
ATOM 650 O O . SER A 1 81 ? 1.442 11.061 7.249 1.00 88.19 81 SER A O 1
ATOM 652 N N . THR A 1 82 ? 1.399 13.068 8.226 1.00 84.31 82 THR A N 1
ATOM 653 C CA . THR A 1 82 ? 2.599 12.837 9.051 1.00 84.31 82 THR A CA 1
ATOM 654 C C . THR A 1 82 ? 2.353 11.915 10.252 1.00 84.31 82 THR A C 1
ATOM 656 O O . THR A 1 82 ? 3.315 11.405 10.839 1.00 84.31 82 THR A O 1
ATOM 659 N N . SER A 1 83 ? 1.086 11.687 10.620 1.00 85.38 83 SER A N 1
ATOM 660 C CA . SER A 1 83 ? 0.663 10.805 11.716 1.00 85.38 83 SER A CA 1
ATOM 661 C C . SER A 1 83 ? 0.241 9.407 11.242 1.00 85.38 83 SER A C 1
ATOM 663 O O . SER A 1 83 ? -0.086 8.570 12.080 1.00 85.38 83 SER A O 1
ATOM 665 N N . LYS A 1 84 ? 0.329 9.103 9.936 1.00 88.00 84 LYS A N 1
ATOM 666 C CA . LYS A 1 84 ? -0.186 7.862 9.322 1.00 88.00 84 LYS A CA 1
ATOM 667 C C . LYS A 1 84 ? 0.230 6.567 10.031 1.00 88.00 84 LYS A C 1
ATOM 669 O O . LYS A 1 84 ? -0.597 5.691 10.251 1.00 88.00 84 LYS A O 1
ATOM 674 N N . MET A 1 85 ? 1.487 6.471 10.472 1.00 86.44 85 MET A N 1
ATOM 675 C CA . MET A 1 85 ? 2.007 5.291 11.183 1.00 86.44 85 MET A CA 1
ATOM 676 C C . MET A 1 85 ? 1.471 5.151 12.610 1.00 86.44 85 MET A C 1
ATOM 678 O O . MET A 1 85 ? 1.429 4.045 13.139 1.00 86.44 85 MET A O 1
ATOM 682 N N . PHE A 1 86 ? 1.091 6.257 13.254 1.00 84.44 86 PHE A N 1
ATOM 683 C CA . PHE A 1 86 ? 0.445 6.221 14.565 1.00 84.44 86 PHE A CA 1
ATOM 684 C C . PHE A 1 86 ? -1.012 5.798 14.423 1.00 84.44 86 PHE A C 1
ATOM 686 O O . PHE A 1 86 ? -1.442 4.913 15.152 1.00 84.44 86 PHE A O 1
ATOM 693 N N . THR A 1 87 ? -1.734 6.357 13.450 1.00 85.94 87 THR A N 1
ATOM 694 C CA . THR A 1 87 ? -3.118 5.961 13.162 1.00 85.94 87 THR A CA 1
ATOM 695 C C . THR A 1 87 ? -3.204 4.493 12.747 1.00 85.94 87 THR A C 1
ATOM 697 O O . THR A 1 87 ? -4.096 3.789 13.201 1.00 85.94 87 THR A O 1
ATOM 700 N N . LEU A 1 88 ? -2.234 3.994 11.971 1.00 87.81 88 LEU A N 1
ATOM 701 C CA . LEU A 1 88 ? -2.175 2.589 11.561 1.00 87.81 88 LEU A CA 1
ATOM 702 C C . LEU A 1 88 ? -2.145 1.626 12.759 1.00 87.81 88 LEU A C 1
ATOM 704 O O . LEU A 1 88 ? -2.797 0.591 12.729 1.00 87.81 88 LEU A O 1
ATOM 708 N N . LYS A 1 89 ? -1.429 1.986 13.832 1.00 85.56 89 LYS A N 1
ATOM 709 C CA . LYS A 1 89 ? -1.334 1.178 15.061 1.00 85.56 89 LYS A CA 1
ATOM 710 C C . LYS A 1 89 ? -2.625 1.140 15.879 1.00 85.56 89 LYS A C 1
ATOM 712 O O . LYS A 1 89 ? -2.731 0.317 16.779 1.00 85.56 89 LYS A O 1
ATOM 717 N N . LEU A 1 90 ? -3.556 2.056 15.617 1.00 86.38 90 LEU A N 1
ATOM 718 C CA . LEU A 1 90 ? -4.840 2.143 16.313 1.00 86.38 90 LEU A CA 1
ATOM 719 C C . LEU A 1 90 ? -5.942 1.341 15.605 1.00 86.38 90 LEU A C 1
ATOM 721 O O . LEU A 1 90 ? -7.039 1.232 16.142 1.00 86.38 90 LEU A O 1
ATOM 725 N N . LEU A 1 91 ? -5.674 0.816 14.405 1.00 86.75 91 LEU A N 1
ATOM 726 C CA . LEU A 1 91 ? -6.639 0.035 13.638 1.00 86.75 91 LEU A CA 1
ATOM 727 C C . LEU A 1 91 ? -6.674 -1.421 14.102 1.00 86.75 91 LEU A C 1
ATOM 729 O O . LEU A 1 91 ? -5.650 -2.020 14.429 1.00 86.75 91 LEU A O 1
ATOM 733 N N . ASN A 1 92 ? -7.864 -2.010 14.038 1.00 88.19 92 ASN A N 1
ATOM 734 C CA . ASN A 1 92 ? -8.054 -3.432 14.303 1.00 88.19 92 ASN A CA 1
ATOM 735 C C . ASN A 1 92 ? -7.613 -4.275 13.094 1.00 88.19 92 ASN A C 1
ATOM 737 O O . ASN A 1 92 ? -7.671 -3.813 11.952 1.00 88.19 92 ASN A O 1
ATOM 741 N N . ASP A 1 93 ? -7.286 -5.554 13.309 1.00 84.62 93 ASP A N 1
ATOM 742 C CA . ASP A 1 93 ? -6.825 -6.467 12.245 1.00 84.62 93 ASP A CA 1
ATOM 743 C C . ASP A 1 93 ? -7.771 -6.519 11.030 1.00 84.62 93 ASP A C 1
ATOM 745 O O . ASP A 1 93 ? -7.329 -6.588 9.885 1.00 84.62 93 ASP A O 1
ATOM 749 N N . SER A 1 94 ? -9.090 -6.459 11.253 1.00 85.75 94 SER A N 1
ATOM 750 C CA . SER A 1 94 ? -10.074 -6.448 10.161 1.00 85.75 94 SER A CA 1
ATOM 751 C C . SER A 1 94 ? -9.959 -5.195 9.289 1.00 85.75 94 SER A C 1
ATOM 753 O O . SER A 1 94 ? -10.024 -5.282 8.065 1.00 85.75 94 SER A O 1
ATOM 755 N N . GLN A 1 95 ? -9.768 -4.031 9.910 1.00 88.19 95 GLN A N 1
ATOM 756 C CA . GLN A 1 95 ? -9.614 -2.758 9.204 1.00 88.19 95 GLN A CA 1
ATOM 757 C C . GLN A 1 95 ? -8.266 -2.704 8.484 1.00 88.19 95 GLN A C 1
ATOM 759 O O . GLN A 1 95 ? -8.202 -2.231 7.354 1.00 88.19 95 GLN A O 1
ATOM 764 N N . LEU A 1 96 ? -7.212 -3.253 9.097 1.00 87.88 96 LEU A N 1
ATOM 765 C CA . LEU A 1 96 ? -5.892 -3.398 8.485 1.00 87.88 96 LEU A CA 1
ATOM 766 C C . LEU A 1 96 ? -5.924 -4.292 7.242 1.00 87.88 96 LEU A C 1
ATOM 768 O O . LEU A 1 96 ? -5.302 -3.949 6.240 1.00 87.88 96 LEU A O 1
ATOM 772 N N . ASN A 1 97 ? -6.694 -5.383 7.265 1.00 86.38 97 ASN A N 1
ATOM 773 C CA . ASN A 1 97 ? -6.890 -6.237 6.092 1.00 86.38 97 ASN A CA 1
ATOM 774 C C . ASN A 1 97 ? -7.569 -5.483 4.946 1.00 86.38 97 ASN A C 1
ATOM 776 O O . ASN A 1 97 ? -7.071 -5.490 3.819 1.00 86.38 97 ASN A O 1
ATOM 780 N N . SER A 1 98 ? -8.684 -4.810 5.240 1.00 88.19 98 SER A N 1
ATOM 781 C CA . SER A 1 98 ? -9.431 -4.030 4.250 1.00 88.19 98 SER A CA 1
ATOM 782 C C . SER A 1 98 ? -8.592 -2.887 3.682 1.00 88.19 98 SER A C 1
ATOM 784 O O . SER A 1 98 ? -8.512 -2.728 2.465 1.00 88.19 98 SER A O 1
ATOM 786 N N . LEU A 1 99 ? -7.903 -2.137 4.547 1.00 89.50 99 LEU A N 1
ATOM 787 C CA . LEU A 1 99 ? -6.979 -1.081 4.144 1.00 89.50 99 LEU A CA 1
ATOM 788 C C . LEU A 1 99 ? -5.850 -1.647 3.284 1.00 89.50 99 LEU A C 1
ATOM 790 O O . LEU A 1 99 ? -5.530 -1.086 2.246 1.00 89.50 99 LEU A O 1
ATOM 794 N N . GLY A 1 100 ? -5.285 -2.782 3.682 1.00 88.19 100 GLY A N 1
ATOM 795 C CA . GLY A 1 100 ? -4.247 -3.489 2.955 1.00 88.19 100 GLY A CA 1
ATOM 796 C C . GLY A 1 100 ? -4.614 -3.782 1.506 1.00 88.19 100 GLY A C 1
ATOM 797 O O . GLY A 1 100 ? -3.840 -3.459 0.611 1.00 88.19 100 GLY A O 1
ATOM 798 N N . LEU A 1 101 ? -5.810 -4.327 1.268 1.00 87.19 101 LEU A N 1
ATOM 799 C CA . LEU A 1 101 ? -6.314 -4.586 -0.085 1.00 87.19 101 LEU A CA 1
ATOM 800 C C . LEU A 1 101 ? -6.516 -3.294 -0.881 1.00 87.19 101 LEU A C 1
ATOM 802 O O . LEU A 1 101 ? -6.136 -3.232 -2.047 1.00 87.19 101 LEU A O 1
ATOM 806 N N . ILE A 1 102 ? -7.050 -2.246 -0.249 1.00 88.94 102 ILE A N 1
ATOM 807 C CA . ILE A 1 102 ? -7.215 -0.946 -0.908 1.00 88.94 102 ILE A CA 1
ATOM 808 C C . ILE A 1 102 ? -5.850 -0.342 -1.264 1.00 88.94 102 ILE A C 1
ATOM 810 O O . ILE A 1 102 ? -5.689 0.210 -2.344 1.00 88.94 102 ILE A O 1
ATOM 814 N N . LEU A 1 103 ? -4.837 -0.475 -0.408 1.00 89.38 103 LEU A N 1
ATOM 815 C CA . LEU A 1 103 ? -3.493 0.042 -0.671 1.00 89.38 103 LEU A CA 1
ATOM 816 C C . LEU A 1 103 ? -2.802 -0.646 -1.849 1.00 89.38 103 LEU A C 1
ATOM 818 O O . LEU A 1 103 ? -1.969 -0.015 -2.499 1.00 89.38 103 LEU A O 1
ATOM 822 N N . VAL A 1 104 ? -3.162 -1.896 -2.163 1.00 87.62 104 VAL A N 1
ATOM 823 C CA . VAL A 1 104 ? -2.688 -2.554 -3.388 1.00 87.62 104 VAL A CA 1
ATOM 824 C C . VAL A 1 104 ? -3.155 -1.776 -4.626 1.00 87.62 104 VAL A C 1
ATOM 826 O O . VAL A 1 104 ? -2.370 -1.622 -5.558 1.00 87.62 104 VAL A O 1
ATOM 829 N N . ASP A 1 105 ? -4.358 -1.182 -4.614 1.00 85.88 105 ASP A N 1
ATOM 830 C CA . ASP A 1 105 ? -4.842 -0.317 -5.707 1.00 85.88 105 ASP A CA 1
ATOM 831 C C . ASP A 1 105 ? -3.988 0.934 -5.921 1.00 85.88 105 ASP A C 1
ATOM 833 O O . ASP A 1 105 ? -3.885 1.426 -7.045 1.00 85.88 105 ASP A O 1
ATOM 837 N N . PHE A 1 106 ? -3.367 1.448 -4.861 1.00 86.62 106 PHE A N 1
ATOM 838 C CA . PHE A 1 106 ? -2.540 2.651 -4.915 1.00 86.62 106 PHE A CA 1
ATOM 839 C C . PHE A 1 106 ? -1.125 2.398 -5.456 1.00 86.62 106 PHE A C 1
ATOM 841 O O . PHE A 1 106 ? -0.391 3.357 -5.697 1.00 86.62 106 PHE A O 1
ATOM 848 N N . LEU A 1 107 ? -0.724 1.141 -5.680 1.00 85.00 107 LEU A N 1
ATOM 849 C CA . LEU A 1 107 ? 0.609 0.814 -6.202 1.00 85.00 107 LEU A CA 1
ATOM 850 C C . LEU A 1 107 ? 0.826 1.295 -7.643 1.00 85.00 107 LEU A C 1
ATOM 852 O O . LEU A 1 107 ? 1.955 1.623 -8.012 1.00 85.00 107 LEU A O 1
ATOM 856 N N . ASP A 1 108 ? -0.254 1.412 -8.414 1.00 83.25 108 ASP A N 1
ATOM 857 C CA . ASP A 1 108 ? -0.232 1.915 -9.794 1.00 83.25 108 ASP A CA 1
ATOM 858 C C . ASP A 1 108 ? -0.456 3.437 -9.876 1.00 83.25 108 ASP A C 1
ATOM 860 O O . ASP A 1 108 ? -0.458 4.025 -10.956 1.00 83.25 108 ASP A O 1
ATOM 864 N N . GLN A 1 109 ? -0.635 4.098 -8.730 1.00 85.44 109 GLN A N 1
ATOM 865 C CA . GLN A 1 109 ? -0.943 5.523 -8.623 1.00 85.44 109 GLN A CA 1
ATOM 866 C C . GLN A 1 109 ? 0.297 6.350 -8.233 1.00 85.44 109 GLN A C 1
ATOM 868 O O . GLN A 1 109 ? 1.279 5.810 -7.714 1.00 85.44 109 GLN A O 1
ATOM 873 N N . PRO A 1 110 ? 0.292 7.687 -8.425 1.00 85.31 110 PRO A N 1
ATOM 874 C CA . PRO A 1 110 ? 1.416 8.552 -8.040 1.00 85.31 110 PRO A CA 1
ATOM 875 C C . PRO A 1 110 ? 1.816 8.439 -6.557 1.00 85.31 110 PRO A C 1
ATOM 877 O O . PRO A 1 110 ? 2.979 8.652 -6.219 1.00 85.31 110 PRO A O 1
ATOM 880 N N . LEU A 1 111 ? 0.889 8.034 -5.682 1.00 88.06 111 LEU A N 1
ATOM 881 C CA . LEU A 1 111 ? 1.116 7.826 -4.245 1.00 88.06 111 LEU A CA 1
ATOM 882 C C . LEU A 1 111 ? 1.684 6.440 -3.885 1.00 88.06 111 LEU A C 1
ATOM 884 O O . LEU A 1 111 ? 1.694 6.054 -2.712 1.00 88.06 111 L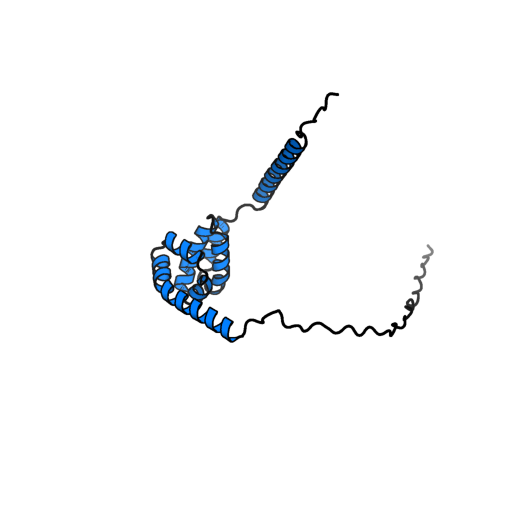EU A O 1
ATOM 888 N N . ARG A 1 112 ? 2.193 5.681 -4.865 1.00 89.12 112 ARG A N 1
ATOM 889 C CA . ARG A 1 112 ? 2.725 4.323 -4.658 1.00 89.12 112 ARG A CA 1
ATOM 890 C C . ARG A 1 112 ? 3.772 4.227 -3.551 1.00 89.12 112 ARG A C 1
ATOM 892 O O . ARG A 1 112 ? 3.810 3.237 -2.833 1.00 89.12 112 ARG A O 1
ATOM 899 N N . ILE A 1 113 ? 4.631 5.237 -3.390 1.00 89.75 113 ILE A N 1
ATOM 900 C CA . ILE A 1 113 ? 5.722 5.195 -2.404 1.00 89.75 113 ILE A CA 1
ATOM 901 C C . ILE A 1 113 ? 5.154 5.252 -0.986 1.00 89.75 113 ILE A C 1
ATOM 903 O O . ILE A 1 113 ? 5.548 4.461 -0.130 1.00 89.75 113 ILE A O 1
ATOM 907 N N . GLN A 1 114 ? 4.191 6.142 -0.759 1.00 90.25 114 GLN A N 1
ATOM 908 C CA . GLN A 1 114 ? 3.486 6.284 0.508 1.00 90.25 114 GLN A CA 1
ATOM 909 C C . GLN A 1 114 ? 2.654 5.031 0.803 1.00 90.25 114 GLN A C 1
ATOM 911 O O . GLN A 1 114 ? 2.677 4.537 1.928 1.00 90.25 114 GLN A O 1
ATOM 916 N N . ALA A 1 115 ? 1.977 4.479 -0.208 1.00 89.69 115 ALA A N 1
ATOM 917 C CA . ALA A 1 115 ? 1.223 3.237 -0.073 1.00 89.69 115 ALA A CA 1
ATOM 918 C C . ALA A 1 115 ? 2.128 2.053 0.308 1.00 89.69 115 ALA A C 1
ATOM 920 O O . ALA A 1 115 ? 1.805 1.316 1.236 1.00 89.69 115 ALA A O 1
ATOM 921 N N . ILE A 1 116 ? 3.299 1.910 -0.329 1.00 88.62 116 ILE A N 1
ATOM 922 C CA . ILE A 1 116 ? 4.302 0.888 0.015 1.00 88.62 116 ILE A CA 1
ATOM 923 C C . ILE A 1 116 ? 4.808 1.072 1.450 1.00 88.62 116 ILE A C 1
ATOM 925 O O . ILE A 1 116 ? 4.991 0.091 2.168 1.00 88.62 116 ILE A O 1
ATOM 929 N N . GLU A 1 117 ? 5.051 2.312 1.879 1.00 89.38 117 GLU A N 1
ATOM 930 C CA . GLU A 1 117 ? 5.494 2.613 3.243 1.00 89.38 117 GLU A CA 1
ATOM 931 C C . GLU A 1 117 ? 4.479 2.114 4.278 1.00 89.38 117 GLU A C 1
ATOM 933 O O . GLU A 1 117 ? 4.853 1.434 5.232 1.00 89.38 117 GLU A O 1
ATOM 938 N N . VAL A 1 118 ? 3.192 2.399 4.061 1.00 88.62 118 VAL A N 1
ATOM 939 C CA . VAL A 1 118 ? 2.109 1.939 4.940 1.00 88.62 118 VAL A CA 1
ATOM 940 C C . VAL A 1 118 ? 1.937 0.423 4.848 1.00 88.62 118 VAL A C 1
ATOM 942 O O . VAL A 1 118 ? 1.850 -0.233 5.882 1.00 88.62 118 VAL A O 1
ATOM 945 N N . LEU A 1 119 ? 1.995 -0.162 3.647 1.00 87.75 119 LEU A N 1
ATOM 946 C CA . LEU A 1 119 ? 1.922 -1.613 3.441 1.00 87.75 119 LEU A CA 1
ATOM 947 C C . LEU A 1 119 ? 3.022 -2.379 4.173 1.00 87.75 119 LEU A C 1
ATOM 949 O O . LEU A 1 119 ? 2.753 -3.468 4.663 1.00 87.75 119 LEU A O 1
ATOM 953 N N . LYS A 1 120 ? 4.231 -1.818 4.305 1.00 84.94 120 LYS A N 1
ATOM 954 C CA . LYS A 1 120 ? 5.313 -2.407 5.116 1.00 84.94 120 LYS A CA 1
ATOM 955 C C . LYS A 1 120 ? 4.989 -2.447 6.613 1.00 84.94 120 LYS A C 1
ATOM 957 O O . LYS A 1 120 ? 5.557 -3.273 7.321 1.00 84.94 120 LYS A O 1
ATOM 962 N N . GLY A 1 121 ? 4.088 -1.588 7.090 1.00 80.88 121 GLY A N 1
ATOM 963 C CA . GLY A 1 121 ? 3.619 -1.555 8.477 1.00 80.88 121 GLY A CA 1
ATOM 964 C C . GLY A 1 121 ? 2.474 -2.527 8.796 1.00 80.88 121 GLY A C 1
ATOM 965 O O . GLY A 1 121 ? 2.203 -2.760 9.968 1.00 80.88 121 GLY A O 1
ATOM 966 N N . ILE A 1 122 ? 1.822 -3.104 7.783 1.00 78.75 122 ILE A N 1
ATOM 967 C CA . ILE A 1 122 ? 0.665 -4.007 7.903 1.00 78.75 122 ILE A CA 1
ATOM 968 C C . ILE A 1 122 ? 0.980 -5.533 7.901 1.00 78.75 122 ILE A C 1
ATOM 970 O O . ILE A 1 122 ? 0.166 -6.275 8.452 1.00 78.75 122 ILE A O 1
ATOM 974 N N . PRO A 1 123 ? 2.101 -6.091 7.370 1.00 63.09 123 PRO A N 1
ATOM 975 C CA . PRO A 1 123 ? 2.162 -7.509 6.966 1.00 63.09 123 PRO A CA 1
ATOM 976 C C . PRO A 1 123 ? 1.957 -8.529 8.095 1.00 63.09 123 PRO A C 1
ATOM 978 O O . PRO A 1 123 ? 1.582 -9.673 7.836 1.00 63.09 123 PRO A O 1
ATOM 981 N N . PHE A 1 124 ? 2.194 -8.127 9.345 1.00 60.44 124 PHE A N 1
ATOM 982 C CA . PHE A 1 124 ? 2.032 -8.985 10.517 1.00 60.44 124 PHE A CA 1
ATOM 983 C C . PHE A 1 124 ? 0.565 -9.209 10.923 1.00 60.44 124 PHE A C 1
ATOM 985 O O . PHE A 1 124 ? 0.294 -10.161 11.648 1.00 60.44 124 PHE A O 1
ATOM 992 N N . HIS A 1 125 ? -0.375 -8.405 10.416 1.00 61.53 125 HIS A N 1
ATOM 993 C CA . HIS A 1 125 ? -1.786 -8.422 10.824 1.00 61.53 125 HIS A CA 1
ATOM 994 C C . HIS A 1 125 ? -2.723 -9.130 9.831 1.00 61.53 125 HIS A C 1
ATOM 996 O O . HIS A 1 125 ? -3.916 -9.291 10.103 1.00 61.53 125 HIS A O 1
ATOM 1002 N N . PHE A 1 126 ? -2.204 -9.602 8.689 1.00 64.12 126 PHE A N 1
ATOM 1003 C CA . PHE A 1 126 ? -3.041 -10.288 7.709 1.00 64.12 126 PHE A CA 1
ATOM 1004 C C . PHE A 1 126 ? -3.417 -11.701 8.143 1.00 64.12 126 PHE A C 1
ATOM 1006 O O . PHE A 1 126 ? -2.586 -12.612 8.128 1.00 64.12 126 PHE A O 1
ATOM 1013 N N . LYS A 1 127 ? -4.709 -11.895 8.436 1.00 65.56 127 LYS A N 1
ATOM 1014 C CA . LYS A 1 127 ? -5.300 -13.229 8.632 1.00 65.56 127 LYS A CA 1
ATOM 1015 C C . LYS A 1 127 ? -5.355 -14.023 7.325 1.00 65.56 127 LYS A C 1
ATOM 1017 O O . LYS A 1 127 ? -5.150 -15.229 7.344 1.00 65.56 127 LYS A O 1
ATOM 1022 N N . ASN A 1 128 ? -5.586 -13.356 6.190 1.00 67.44 128 ASN A N 1
ATOM 1023 C CA . ASN A 1 128 ? -5.696 -14.001 4.880 1.00 67.44 128 ASN A CA 1
ATOM 1024 C C . ASN A 1 128 ? -4.596 -13.519 3.925 1.00 67.44 128 ASN A C 1
ATOM 1026 O O . ASN A 1 128 ? -4.811 -12.685 3.046 1.00 67.44 128 ASN A O 1
ATOM 1030 N N . LYS A 1 129 ? -3.380 -14.026 4.146 1.00 75.56 129 LYS A N 1
ATOM 1031 C CA . LYS A 1 129 ? -2.180 -13.624 3.397 1.00 75.56 129 LYS A CA 1
ATOM 1032 C C . LYS A 1 129 ? -2.249 -13.999 1.914 1.00 75.56 129 LYS A C 1
ATOM 1034 O O . LYS A 1 129 ? -1.710 -13.274 1.086 1.00 75.56 129 LYS A O 1
ATOM 1039 N N . ASN A 1 130 ? -2.939 -15.087 1.577 1.00 79.50 130 ASN A N 1
ATOM 1040 C CA . ASN A 1 130 ? -2.991 -15.619 0.213 1.00 79.50 130 ASN A CA 1
ATOM 1041 C C . ASN A 1 130 ? -3.673 -14.639 -0.751 1.00 79.50 130 ASN A C 1
ATOM 1043 O O . ASN A 1 130 ? -3.074 -14.251 -1.745 1.00 79.50 130 ASN A O 1
ATOM 1047 N N . VAL A 1 131 ? -4.854 -14.126 -0.385 1.00 79.06 131 VAL A N 1
ATOM 1048 C CA . VAL A 1 131 ? -5.605 -13.141 -1.192 1.00 79.06 131 VAL A CA 1
ATOM 1049 C C . VAL A 1 131 ? -4.785 -11.870 -1.447 1.00 79.06 131 VAL A C 1
ATOM 1051 O O . VAL A 1 131 ? -4.805 -11.300 -2.540 1.00 79.06 131 VAL A O 1
ATOM 1054 N N . PHE A 1 132 ? -4.032 -11.430 -0.438 1.00 79.75 132 PHE A N 1
ATOM 1055 C CA . PHE A 1 132 ? -3.147 -10.278 -0.551 1.00 79.75 132 PHE A CA 1
ATOM 1056 C C . PHE A 1 132 ? -1.964 -10.550 -1.497 1.00 79.75 132 PHE A C 1
ATOM 1058 O O . PHE A 1 132 ? -1.675 -9.731 -2.372 1.00 79.75 132 PHE A O 1
ATOM 1065 N N . TYR A 1 133 ? -1.305 -11.706 -1.374 1.00 82.06 133 TYR A N 1
ATOM 1066 C CA . TYR A 1 133 ? -0.199 -12.085 -2.257 1.00 82.06 133 TYR A CA 1
ATOM 1067 C C . TYR A 1 133 ? -0.637 -12.311 -3.703 1.00 82.06 133 TYR A C 1
ATOM 1069 O O . TYR A 1 133 ? 0.079 -11.894 -4.612 1.00 82.06 133 TYR A O 1
ATOM 1077 N N . ASP A 1 134 ? -1.813 -12.890 -3.932 1.00 83.31 134 ASP A N 1
ATOM 1078 C CA . ASP A 1 134 ? -2.371 -13.049 -5.276 1.00 83.31 134 ASP A CA 1
ATOM 1079 C C . ASP A 1 134 ? -2.647 -11.679 -5.913 1.00 83.31 134 ASP A C 1
ATOM 1081 O O . ASP A 1 134 ? -2.256 -11.420 -7.054 1.00 83.31 134 ASP A O 1
ATOM 1085 N N . SER A 1 135 ? -3.209 -10.748 -5.134 1.00 80.12 135 SER A N 1
ATOM 1086 C CA . SER A 1 135 ? -3.444 -9.366 -5.575 1.00 80.12 135 SER A CA 1
ATOM 1087 C C . SER A 1 135 ? -2.142 -8.632 -5.918 1.00 80.12 135 SER A C 1
ATOM 1089 O O . SER A 1 135 ? -2.104 -7.864 -6.875 1.00 80.12 135 SER A O 1
ATOM 1091 N N . LEU A 1 136 ? -1.051 -8.890 -5.191 1.00 81.31 136 LEU A N 1
ATOM 1092 C CA . LEU A 1 136 ? 0.278 -8.371 -5.529 1.00 81.31 136 LEU A CA 1
ATOM 1093 C C . LEU A 1 136 ? 0.848 -9.018 -6.792 1.00 81.31 136 LEU A C 1
ATOM 1095 O O . LEU A 1 136 ? 1.386 -8.320 -7.648 1.00 81.31 136 LEU A O 1
ATOM 1099 N N . LYS A 1 137 ? 0.725 -10.343 -6.922 1.00 82.81 137 LYS A N 1
ATOM 1100 C CA . LYS A 1 137 ? 1.298 -11.118 -8.029 1.00 82.81 137 LYS A CA 1
ATOM 1101 C C . LYS A 1 137 ? 0.734 -10.687 -9.380 1.00 82.81 137 LYS A C 1
ATOM 1103 O O . LYS A 1 137 ? 1.491 -10.580 -10.338 1.00 82.81 137 LYS A O 1
ATOM 1108 N N . THR A 1 138 ? -0.561 -10.374 -9.439 1.00 79.94 138 THR A N 1
ATOM 1109 C CA . THR A 1 138 ? -1.208 -9.856 -10.661 1.00 79.94 138 THR A CA 1
ATOM 1110 C C . THR A 1 138 ? -0.638 -8.519 -11.145 1.00 79.94 138 THR A C 1
ATOM 1112 O O . THR A 1 138 ? -0.752 -8.208 -12.327 1.00 79.94 138 THR A O 1
ATOM 1115 N N . ARG A 1 139 ? 0.015 -7.746 -10.268 1.00 72.50 139 ARG A N 1
ATOM 1116 C CA . ARG A 1 139 ? 0.592 -6.427 -10.583 1.00 72.50 139 ARG A CA 1
ATOM 1117 C C . ARG A 1 139 ? 2.100 -6.444 -10.780 1.00 72.50 139 ARG A C 1
ATOM 1119 O O . ARG A 1 139 ? 2.702 -5.401 -11.029 1.00 72.50 139 ARG A O 1
ATOM 1126 N N . VAL A 1 140 ? 2.736 -7.608 -10.660 1.00 72.12 140 VAL A N 1
ATOM 1127 C CA . VAL A 1 140 ? 4.169 -7.725 -10.917 1.00 72.12 140 VAL A CA 1
ATOM 1128 C C . VAL A 1 140 ? 4.399 -7.554 -12.414 1.00 72.12 140 VAL A C 1
ATOM 1130 O O . VAL A 1 140 ? 4.146 -8.447 -13.218 1.00 72.12 140 VAL A O 1
ATOM 1133 N N . VAL A 1 141 ? 4.886 -6.375 -12.785 1.00 69.88 141 VAL A N 1
ATOM 1134 C CA . VAL A 1 141 ? 5.385 -6.107 -14.132 1.00 69.88 141 VAL A CA 1
ATOM 1135 C C . VAL A 1 141 ? 6.696 -6.864 -14.327 1.00 69.88 141 VAL A C 1
ATOM 1137 O O . VAL A 1 141 ? 7.515 -6.959 -13.413 1.00 69.88 141 VAL A O 1
ATOM 1140 N N . ASP A 1 142 ? 6.915 -7.372 -15.538 1.00 78.25 142 ASP A N 1
ATOM 1141 C CA . ASP A 1 142 ? 8.193 -7.948 -15.950 1.00 78.25 142 ASP A CA 1
ATOM 1142 C C . ASP A 1 142 ? 9.307 -6.889 -15.839 1.00 78.25 142 ASP A C 1
ATOM 1144 O O . ASP A 1 142 ? 9.459 -5.999 -16.686 1.00 78.25 142 ASP A O 1
ATOM 1148 N N . ILE A 1 143 ? 10.073 -6.977 -14.749 1.00 80.94 143 ILE A N 1
ATOM 1149 C CA . ILE A 1 143 ? 11.153 -6.046 -14.407 1.00 80.94 143 ILE A CA 1
ATOM 1150 C C . ILE A 1 143 ? 12.190 -5.986 -15.532 1.00 80.94 143 ILE A C 1
ATOM 1152 O O . ILE A 1 143 ? 12.720 -4.910 -15.809 1.00 80.94 143 ILE A O 1
ATOM 1156 N N . SER A 1 144 ? 12.443 -7.099 -16.224 1.00 82.50 144 SER A N 1
ATOM 1157 C CA . SER A 1 144 ? 13.411 -7.165 -17.320 1.00 82.50 144 SER A CA 1
ATOM 1158 C C . SER A 1 144 ? 12.973 -6.303 -18.502 1.00 82.50 144 SER A C 1
ATOM 11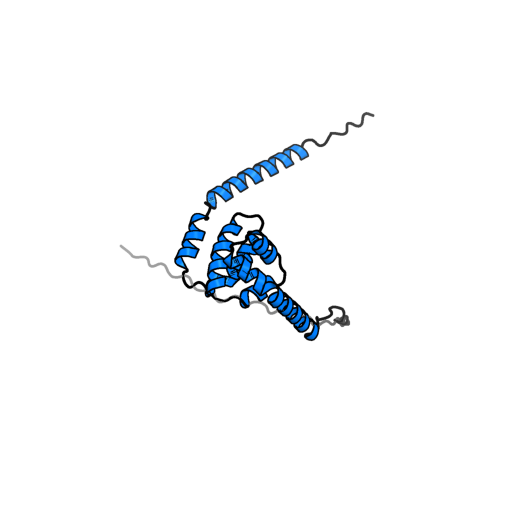60 O O . SER A 1 144 ? 13.770 -5.524 -19.030 1.00 82.50 144 SER A O 1
ATOM 1162 N N . LYS A 1 145 ? 11.687 -6.357 -18.874 1.00 86.81 145 LYS A N 1
ATOM 1163 C CA . LYS A 1 145 ? 11.124 -5.481 -19.918 1.00 86.81 145 LYS A CA 1
ATOM 1164 C C . LYS A 1 145 ? 11.184 -4.010 -19.513 1.00 86.81 145 LYS A C 1
ATOM 1166 O O . LYS A 1 145 ? 11.536 -3.162 -20.335 1.00 86.81 145 LYS A O 1
ATOM 1171 N N . LEU A 1 146 ? 10.882 -3.699 -18.251 1.00 85.38 146 LEU A N 1
ATOM 1172 C CA . LEU A 1 146 ? 10.928 -2.327 -17.744 1.00 85.38 146 LEU A CA 1
ATOM 1173 C C . LEU A 1 146 ? 12.359 -1.768 -17.734 1.00 85.38 146 LEU A C 1
ATOM 1175 O O . LEU A 1 146 ? 12.586 -0.633 -18.158 1.00 85.38 146 LEU A O 1
ATOM 1179 N N . LEU A 1 147 ? 13.331 -2.571 -17.298 1.00 88.44 147 LEU A N 1
ATOM 1180 C CA . LEU A 1 147 ? 14.745 -2.208 -17.288 1.00 88.44 147 LEU A CA 1
ATOM 1181 C C . LEU A 1 147 ? 15.265 -1.963 -18.708 1.00 88.44 147 LEU A C 1
ATOM 1183 O O . LEU A 1 147 ? 15.953 -0.972 -18.950 1.00 88.44 147 LEU A O 1
ATOM 1187 N N . TYR A 1 148 ? 14.879 -2.818 -19.656 1.00 91.69 148 TYR A N 1
ATOM 1188 C CA . TYR A 1 148 ? 15.218 -2.660 -21.067 1.00 91.69 148 TYR A CA 1
ATOM 1189 C C . TYR A 1 148 ? 14.668 -1.352 -21.660 1.00 91.69 148 TYR A C 1
ATOM 1191 O O . TYR A 1 148 ? 15.406 -0.596 -22.296 1.00 91.69 148 TYR A O 1
ATOM 1199 N N . LEU A 1 149 ? 13.390 -1.040 -21.414 1.00 92.06 149 LEU A N 1
ATOM 1200 C CA . LEU A 1 149 ? 12.766 0.210 -21.867 1.00 92.06 149 LEU A CA 1
ATOM 1201 C C . LEU A 1 149 ? 13.426 1.442 -21.242 1.00 92.06 149 LEU A C 1
ATOM 1203 O O . LEU A 1 149 ? 13.703 2.414 -21.947 1.00 92.06 149 LEU A O 1
ATOM 1207 N N . LYS A 1 150 ? 13.735 1.388 -19.940 1.00 91.38 150 LYS A N 1
ATOM 1208 C CA . LYS A 1 150 ? 14.491 2.443 -19.257 1.00 91.38 150 LYS A CA 1
ATOM 1209 C C . LYS A 1 150 ? 15.860 2.645 -19.910 1.00 91.38 150 LYS A C 1
ATOM 1211 O O . LYS A 1 150 ? 16.216 3.781 -20.200 1.00 91.38 150 LYS A O 1
ATOM 1216 N N . GLY A 1 151 ? 16.587 1.565 -20.202 1.00 93.25 151 GLY A N 1
ATOM 1217 C CA . GLY A 1 151 ? 17.883 1.622 -20.882 1.00 93.25 151 GLY A CA 1
ATOM 1218 C C . GLY A 1 151 ? 17.805 2.298 -22.254 1.00 93.25 151 GLY A C 1
ATOM 1219 O O . GLY A 1 151 ? 18.615 3.172 -22.554 1.00 93.25 151 GLY A O 1
ATOM 1220 N N . LYS A 1 152 ? 16.784 1.974 -23.062 1.00 93.44 152 LYS A N 1
ATOM 1221 C CA . LYS A 1 152 ? 16.540 2.652 -24.349 1.00 93.44 152 LYS A CA 1
ATOM 1222 C C . LYS A 1 152 ? 16.246 4.144 -24.185 1.00 93.44 152 LYS A C 1
ATOM 1224 O O . LYS A 1 152 ? 16.792 4.954 -24.930 1.00 93.44 152 LYS A O 1
ATOM 1229 N N . LEU A 1 153 ? 15.403 4.517 -23.222 1.00 93.00 153 LEU A N 1
ATOM 1230 C CA . LEU A 1 153 ? 15.094 5.924 -22.946 1.00 93.00 153 LEU A CA 1
ATOM 1231 C C . LEU A 1 153 ? 16.329 6.699 -22.477 1.00 93.00 153 LEU A C 1
ATOM 1233 O O . LEU A 1 153 ? 16.557 7.819 -22.933 1.00 93.00 153 LEU A O 1
ATOM 1237 N N . ASP A 1 154 ? 17.132 6.106 -21.596 1.00 92.50 154 ASP A N 1
ATOM 1238 C CA . ASP A 1 154 ? 18.362 6.713 -21.089 1.00 92.50 154 ASP A CA 1
ATOM 1239 C C . ASP A 1 154 ? 19.390 6.894 -22.221 1.00 92.50 154 ASP A C 1
ATOM 1241 O O . ASP A 1 154 ? 19.981 7.968 -22.352 1.00 92.50 154 ASP A O 1
ATOM 1245 N N . TYR A 1 155 ? 19.523 5.905 -23.112 1.00 93.19 155 TYR A N 1
ATOM 1246 C CA . TYR A 1 155 ? 20.356 6.006 -24.314 1.00 93.19 155 TYR A CA 1
ATOM 1247 C C . TYR A 1 155 ? 19.916 7.152 -25.238 1.00 93.19 155 TYR A C 1
ATOM 1249 O O . TYR A 1 155 ? 20.744 7.950 -25.687 1.00 93.19 155 TYR A O 1
ATOM 1257 N N . LEU A 1 156 ? 18.611 7.285 -25.498 1.00 91.81 156 LEU A N 1
ATOM 1258 C CA . LEU A 1 156 ? 18.079 8.365 -26.335 1.00 91.81 156 LEU A CA 1
ATOM 1259 C C . LEU A 1 156 ? 18.315 9.745 -25.707 1.00 91.81 156 LEU A C 1
ATOM 1261 O O . LEU A 1 156 ? 18.713 10.675 -26.410 1.00 91.81 156 LEU A O 1
ATOM 1265 N N . LYS A 1 157 ? 18.131 9.884 -24.388 1.00 89.75 157 LYS A N 1
ATOM 1266 C CA . LYS A 1 157 ? 18.429 11.128 -23.656 1.00 89.75 157 LYS A CA 1
ATOM 1267 C C . LYS A 1 157 ? 19.902 11.513 -23.771 1.00 89.75 157 LYS A C 1
ATOM 1269 O O . LYS A 1 157 ? 20.205 12.664 -24.078 1.00 89.75 157 LYS A O 1
ATOM 1274 N N . MET A 1 158 ? 20.804 10.552 -23.574 1.00 89.44 158 MET A N 1
ATOM 1275 C CA . MET A 1 158 ? 22.246 10.774 -23.697 1.00 89.44 158 MET A CA 1
ATOM 1276 C C . MET A 1 158 ? 22.630 11.181 -25.125 1.00 89.44 158 MET A C 1
ATOM 1278 O O . MET A 1 158 ? 23.381 12.134 -25.324 1.00 89.44 158 MET A O 1
ATOM 1282 N N . THR A 1 159 ? 22.057 10.517 -26.129 1.00 85.38 159 THR A N 1
ATOM 1283 C CA . THR A 1 159 ? 22.306 10.826 -27.544 1.00 85.38 159 THR A CA 1
ATOM 1284 C C . THR A 1 159 ? 21.801 12.222 -27.922 1.00 85.38 159 THR A C 1
ATOM 1286 O O . THR A 1 159 ? 22.503 12.957 -28.614 1.00 85.38 159 THR A O 1
ATOM 1289 N N . ARG A 1 160 ? 20.629 12.634 -27.416 1.00 80.56 160 ARG A N 1
ATOM 1290 C CA . ARG A 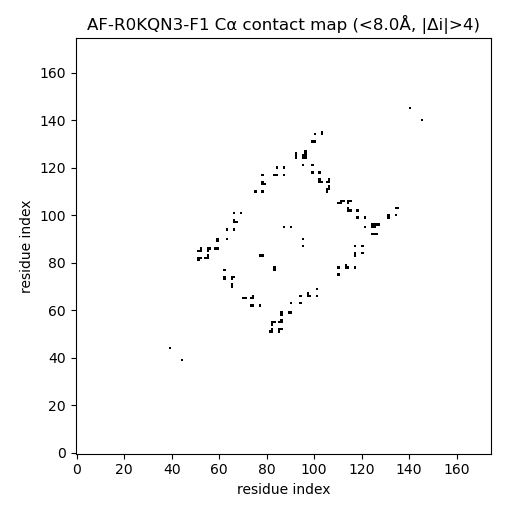1 160 ? 20.079 13.984 -27.626 1.00 80.56 160 ARG A CA 1
ATOM 1291 C C . ARG A 1 160 ? 20.945 15.071 -26.985 1.00 80.56 160 ARG A C 1
ATOM 1293 O O . ARG A 1 160 ? 21.257 16.052 -27.652 1.00 80.56 160 ARG A O 1
ATOM 1300 N N . MET A 1 161 ? 21.409 14.869 -25.748 1.00 73.44 161 MET A N 1
ATOM 1301 C CA . MET A 1 161 ? 22.355 15.787 -25.095 1.00 73.44 161 MET A CA 1
ATOM 1302 C C . MET A 1 161 ? 23.679 15.906 -25.864 1.00 73.44 161 MET A C 1
ATOM 1304 O O . MET A 1 161 ? 24.233 16.996 -25.981 1.00 73.44 161 MET A O 1
ATOM 1308 N N . ASN A 1 162 ? 24.178 14.804 -26.428 1.00 68.00 162 ASN A N 1
ATOM 1309 C CA . ASN A 1 162 ? 25.394 14.815 -27.244 1.00 68.00 162 ASN A CA 1
ATOM 1310 C C . ASN A 1 162 ? 25.203 15.529 -28.594 1.00 68.00 162 ASN A C 1
ATOM 1312 O O . ASN A 1 162 ? 26.168 16.060 -29.140 1.00 68.00 162 ASN A O 1
ATOM 1316 N N . LEU A 1 163 ? 23.979 15.557 -29.132 1.00 62.78 163 LEU A N 1
ATOM 1317 C CA . LEU A 1 163 ? 23.642 16.296 -30.351 1.00 62.78 163 LEU A CA 1
ATOM 1318 C C . LEU A 1 163 ? 23.534 17.808 -30.104 1.00 62.78 163 LEU A C 1
ATOM 1320 O O . LEU A 1 163 ? 23.976 18.588 -30.943 1.00 62.78 163 LEU A O 1
ATOM 1324 N N . GLU A 1 164 ? 22.978 18.223 -28.963 1.00 60.62 164 GLU A N 1
ATOM 1325 C CA . GLU A 1 164 ? 22.864 19.642 -28.590 1.00 60.62 164 GLU A CA 1
ATOM 1326 C C . GLU A 1 164 ? 24.228 20.258 -28.247 1.00 60.62 164 GLU A C 1
ATOM 1328 O O . GLU A 1 164 ? 24.525 21.357 -28.705 1.00 60.62 164 GLU A O 1
ATOM 1333 N N . LYS A 1 165 ? 25.124 19.512 -27.584 1.00 59.19 165 LYS A N 1
ATOM 1334 C CA . LYS A 1 165 ? 26.516 19.943 -27.336 1.00 59.19 165 LYS A CA 1
ATOM 1335 C C . LYS A 1 165 ? 27.355 20.134 -28.606 1.00 59.19 165 LYS A C 1
ATOM 1337 O O . LYS A 1 165 ? 28.338 20.860 -28.589 1.00 59.19 165 LYS A O 1
ATOM 1342 N N . LYS A 1 166 ? 26.993 19.486 -29.719 1.00 58.34 166 LYS A N 1
ATOM 1343 C CA . LYS A 1 166 ? 27.67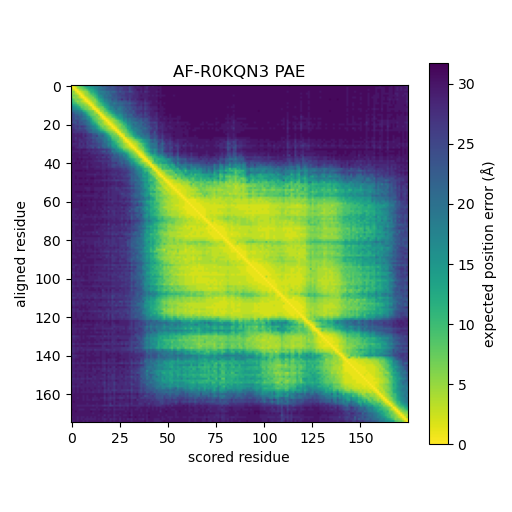7 19.657 -31.016 1.00 58.34 166 LYS A CA 1
ATOM 1344 C C . LYS A 1 166 ? 27.171 20.861 -31.822 1.00 58.34 166 LYS A C 1
ATOM 1346 O O . LYS A 1 166 ? 27.729 21.141 -32.879 1.00 58.34 166 LYS A O 1
ATOM 1351 N N . LYS A 1 167 ? 26.126 21.553 -31.354 1.00 58.47 167 LYS A N 1
ATOM 1352 C CA . LYS A 1 167 ? 25.522 22.732 -32.000 1.00 58.47 167 LYS A CA 1
ATOM 1353 C C . LYS A 1 167 ? 25.839 24.041 -31.264 1.00 58.47 167 LYS A C 1
ATOM 1355 O O . LYS A 1 167 ? 25.059 24.985 -31.347 1.00 58.47 167 LYS A O 1
ATOM 1360 N N . GLU A 1 168 ? 26.956 24.124 -30.546 1.00 54.31 168 GLU A N 1
ATOM 1361 C CA . GLU A 1 168 ? 27.436 25.429 -30.078 1.00 54.31 168 GLU A CA 1
ATOM 1362 C C . GLU A 1 168 ? 27.863 26.274 -31.298 1.00 54.31 168 GLU A C 1
ATOM 1364 O O . GLU A 1 168 ? 28.586 25.770 -32.167 1.00 54.31 168 GLU A O 1
ATOM 1369 N N . PRO A 1 169 ? 27.382 27.524 -31.436 1.00 56.25 169 PRO A N 1
ATOM 1370 C CA . PRO A 1 169 ? 27.694 28.348 -32.594 1.00 56.25 169 PRO A CA 1
ATOM 1371 C C . PRO A 1 169 ? 29.180 28.712 -32.574 1.00 56.25 169 PRO A C 1
ATOM 1373 O O . PRO A 1 169 ? 29.671 29.318 -31.623 1.00 56.25 169 PRO A O 1
ATOM 1376 N N . LYS A 1 170 ? 29.904 28.363 -33.645 1.00 57.09 170 LYS A N 1
ATOM 1377 C CA . LYS A 1 170 ? 31.233 28.923 -33.908 1.00 57.09 170 LYS A CA 1
ATOM 1378 C C . LYS A 1 170 ? 31.064 30.428 -34.096 1.00 57.09 170 LYS A C 1
ATOM 1380 O O . LYS A 1 170 ? 30.556 30.861 -35.127 1.00 57.09 170 LYS A O 1
ATOM 1385 N N . VAL A 1 171 ? 31.464 31.209 -33.098 1.00 61.91 171 VAL A N 1
ATOM 1386 C CA . VAL A 1 171 ? 31.604 32.659 -33.234 1.00 61.91 171 VAL A CA 1
ATOM 1387 C C . VAL A 1 171 ? 32.753 32.891 -34.210 1.00 61.91 171 VAL A C 1
ATOM 1389 O O . VAL A 1 171 ? 33.918 32.720 -33.863 1.00 61.91 171 VAL A O 1
ATOM 1392 N N . VAL A 1 172 ? 32.415 33.196 -35.461 1.00 57.09 172 VAL A N 1
ATOM 1393 C CA . VAL A 1 172 ? 33.378 33.702 -36.436 1.00 57.09 172 VAL A CA 1
ATOM 1394 C C . VAL A 1 172 ? 33.536 35.185 -36.131 1.00 57.09 172 VAL A C 1
ATOM 1396 O O . VAL A 1 172 ? 32.618 35.969 -36.362 1.00 57.09 172 VAL A O 1
ATOM 1399 N N . ILE A 1 173 ? 34.665 35.548 -35.530 1.00 54.28 173 ILE A N 1
ATOM 1400 C CA . ILE A 1 173 ? 35.076 36.944 -35.400 1.00 54.28 173 ILE A CA 1
ATOM 1401 C C . ILE A 1 173 ? 35.714 37.299 -36.743 1.00 54.28 173 ILE A C 1
ATOM 1403 O O . ILE A 1 173 ? 36.750 36.736 -37.089 1.00 54.28 173 ILE A O 1
ATOM 1407 N N . ASN A 1 174 ? 35.050 38.151 -37.523 1.00 54.16 174 ASN A N 1
ATOM 1408 C CA . ASN A 1 174 ? 35.649 38.745 -38.715 1.00 54.16 174 ASN A CA 1
ATOM 1409 C C . ASN A 1 174 ? 36.489 39.948 -38.264 1.00 54.16 174 ASN A C 1
ATOM 1411 O O . ASN A 1 174 ? 35.952 40.829 -37.589 1.00 54.16 174 ASN A O 1
ATOM 1415 N N . GLU A 1 175 ? 37.779 39.932 -38.605 1.00 47.31 175 GLU A N 1
ATOM 1416 C CA . GLU A 1 175 ? 38.704 41.075 -38.508 1.00 47.31 175 GLU A CA 1
ATOM 1417 C C . GLU A 1 175 ? 38.481 42.076 -39.648 1.00 47.31 175 GLU A C 1
ATOM 1419 O O . GLU A 1 175 ? 38.158 41.630 -40.777 1.00 47.31 175 GLU A O 1
#